Protein AF-A0A090TBB3-F1 (afdb_monomer_lite)

Organism: NCBI:txid990268

InterPro domains:
  IPR015422 Pyridoxal phosphate-dependent transferase, small domain [G3DSA:3.90.1150.10] (1-128)
  IPR015424 Pyridoxal phosphate-dependent transferase [SSF53383] (7-109)

Structure (mmCIF, N/CA/C/O backbone):
data_AF-A0A090TBB3-F1
#
_entry.id   AF-A0A090TBB3-F1
#
loop_
_atom_site.group_PDB
_atom_site.id
_atom_site.type_symbol
_atom_site.label_atom_id
_atom_site.label_alt_id
_atom_site.label_comp_id
_atom_site.label_asym_id
_atom_site.label_entity_id
_atom_site.label_seq_id
_atom_site.pdbx_PDB_ins_code
_atom_site.Cartn_x
_atom_site.Cartn_y
_atom_site.Cartn_z
_atom_site.occupancy
_atom_site.B_iso_or_equiv
_atom_site.auth_seq_id
_atom_site.auth_comp_id
_atom_site.auth_asym_id
_atom_site.auth_atom_id
_atom_site.pdbx_PDB_model_num
ATOM 1 N N . MET A 1 1 ? 25.528 -2.127 -27.643 1.00 69.50 1 MET A N 1
ATOM 2 C CA . MET A 1 1 ? 25.490 -1.617 -26.257 1.00 69.50 1 MET A CA 1
ATOM 3 C C . MET A 1 1 ? 24.509 -0.457 -26.257 1.00 69.50 1 MET A C 1
ATOM 5 O O . MET A 1 1 ? 24.565 0.316 -27.205 1.00 69.50 1 MET A O 1
ATOM 9 N N . ASP A 1 2 ? 23.581 -0.388 -25.305 1.00 80.19 2 ASP A N 1
ATOM 10 C CA . ASP A 1 2 ? 22.567 0.677 -25.253 1.00 80.19 2 ASP A CA 1
ATOM 11 C C . ASP A 1 2 ? 23.194 1.963 -24.695 1.00 80.19 2 ASP A C 1
ATOM 13 O O . ASP A 1 2 ? 23.273 2.151 -23.487 1.00 80.19 2 ASP A O 1
ATOM 17 N N . LEU A 1 3 ? 23.754 2.785 -25.585 1.00 84.75 3 LEU A N 1
ATOM 18 C CA . LEU A 1 3 ? 24.483 4.011 -25.230 1.00 84.75 3 LEU A CA 1
ATOM 19 C C . LEU A 1 3 ? 23.552 5.168 -24.839 1.00 84.75 3 LEU A C 1
ATOM 21 O O . LEU A 1 3 ? 24.010 6.140 -24.247 1.00 84.75 3 LEU A O 1
ATOM 25 N N . GLU A 1 4 ? 22.269 5.059 -25.177 1.00 89.06 4 GLU A N 1
ATOM 26 C CA . GLU A 1 4 ? 21.249 6.088 -24.955 1.00 89.06 4 GLU A CA 1
ATOM 27 C C . GLU A 1 4 ? 20.355 5.776 -23.744 1.00 89.06 4 GLU A C 1
ATOM 29 O O . GLU A 1 4 ? 19.400 6.501 -23.486 1.00 89.06 4 GLU A O 1
ATOM 34 N N . ASP A 1 5 ? 20.652 4.708 -22.989 1.00 90.00 5 ASP A N 1
ATOM 35 C CA . ASP A 1 5 ? 19.885 4.274 -21.813 1.00 90.00 5 ASP A CA 1
ATOM 36 C C . ASP A 1 5 ? 18.387 3.982 -22.091 1.00 90.00 5 ASP A C 1
ATOM 38 O O . ASP A 1 5 ? 17.572 3.919 -21.165 1.00 90.00 5 ASP A O 1
ATOM 42 N N . ASN A 1 6 ? 18.009 3.723 -23.348 1.00 91.44 6 ASN A N 1
ATOM 43 C CA . ASN A 1 6 ? 16.620 3.508 -23.773 1.00 91.44 6 ASN A CA 1
ATOM 44 C C . ASN A 1 6 ? 15.929 2.370 -23.000 1.00 91.44 6 ASN A C 1
ATOM 46 O O . ASN A 1 6 ? 14.766 2.485 -22.603 1.00 91.44 6 ASN A O 1
ATOM 50 N N . TYR A 1 7 ? 16.644 1.274 -22.741 1.00 90.25 7 TYR A N 1
ATOM 51 C CA . TYR A 1 7 ? 16.140 0.151 -21.954 1.00 90.25 7 TYR A CA 1
ATOM 52 C C . TYR A 1 7 ? 15.922 0.535 -20.486 1.00 90.25 7 TYR A C 1
ATOM 54 O O . TYR A 1 7 ? 14.893 0.203 -19.896 1.00 90.25 7 TYR A O 1
ATOM 62 N N . LYS A 1 8 ? 16.867 1.278 -19.899 1.00 88.81 8 LYS A N 1
ATOM 63 C CA . LYS A 1 8 ? 16.793 1.735 -18.506 1.00 88.81 8 LYS A CA 1
ATOM 64 C C . LYS A 1 8 ? 15.588 2.649 -18.302 1.00 88.81 8 LYS A C 1
ATOM 66 O O . LYS A 1 8 ? 14.842 2.464 -17.341 1.00 88.81 8 LYS A O 1
ATOM 71 N N . GLU A 1 9 ? 15.367 3.582 -19.222 1.00 91.38 9 GLU A N 1
ATOM 72 C CA . GLU A 1 9 ? 14.224 4.494 -19.173 1.00 91.38 9 GLU A CA 1
ATOM 73 C C . GLU A 1 9 ? 12.894 3.768 -19.410 1.00 91.38 9 GLU A C 1
ATOM 75 O O . GLU A 1 9 ? 11.911 4.045 -18.720 1.00 91.38 9 GLU A O 1
ATOM 80 N N . ALA A 1 10 ? 12.857 2.762 -20.291 1.00 91.44 10 ALA A N 1
ATOM 81 C CA . ALA A 1 10 ? 11.678 1.913 -20.453 1.00 91.44 10 ALA A CA 1
ATOM 82 C C . ALA A 1 10 ? 11.342 1.126 -19.172 1.00 91.44 10 ALA A C 1
ATOM 84 O O . ALA A 1 10 ? 10.183 1.106 -18.756 1.00 91.44 10 ALA A O 1
ATOM 85 N N . CYS A 1 11 ? 12.337 0.526 -18.508 1.00 91.69 11 CYS A N 1
ATOM 86 C CA . CYS A 1 11 ? 12.133 -0.169 -17.235 1.00 91.69 11 CYS A CA 1
ATOM 87 C C . CYS A 1 11 ? 11.634 0.778 -16.139 1.00 91.69 11 CYS A C 1
ATOM 89 O O . CYS A 1 11 ? 10.664 0.454 -15.456 1.00 91.69 11 CYS A O 1
ATOM 91 N N . LYS A 1 12 ? 12.253 1.958 -15.987 1.00 90.88 12 LYS A N 1
ATOM 92 C CA . LYS A 1 12 ? 11.801 2.967 -15.017 1.00 90.88 12 LYS A CA 1
ATOM 93 C C . LYS A 1 12 ? 10.355 3.374 -15.276 1.00 90.88 12 LYS A C 1
ATOM 95 O O . LYS A 1 12 ? 9.575 3.414 -14.331 1.00 90.88 12 LYS A O 1
ATOM 100 N N . ARG A 1 13 ? 9.985 3.624 -16.537 1.00 91.94 13 ARG A N 1
ATOM 101 C CA . ARG A 1 13 ? 8.613 3.988 -16.910 1.00 91.94 13 ARG A CA 1
ATOM 102 C C . ARG A 1 13 ? 7.606 2.925 -16.470 1.00 91.94 13 ARG A C 1
ATOM 104 O O . ARG A 1 13 ? 6.653 3.273 -15.787 1.00 91.94 13 ARG A O 1
ATOM 111 N N . ILE A 1 14 ? 7.864 1.646 -16.755 1.00 92.75 14 ILE A N 1
ATOM 112 C CA . ILE A 1 14 ? 6.977 0.542 -16.342 1.00 92.75 14 ILE A CA 1
ATOM 113 C C . ILE A 1 14 ? 6.813 0.499 -14.817 1.00 92.75 14 ILE A C 1
ATOM 115 O O . ILE A 1 14 ? 5.704 0.331 -14.317 1.00 92.75 14 ILE A O 1
ATOM 119 N N . ILE A 1 15 ? 7.905 0.658 -14.062 1.00 93.25 15 ILE A N 1
ATOM 120 C CA . ILE A 1 15 ? 7.846 0.674 -12.594 1.00 93.25 15 ILE A CA 1
ATOM 121 C C . ILE A 1 15 ? 7.006 1.855 -12.088 1.00 93.25 15 ILE A C 1
ATOM 123 O O . ILE A 1 15 ? 6.183 1.665 -11.196 1.00 93.25 15 ILE A O 1
ATOM 127 N N . ARG A 1 16 ? 7.161 3.052 -12.670 1.00 91.69 16 ARG A N 1
ATOM 128 C CA . ARG A 1 16 ? 6.370 4.234 -12.284 1.00 91.69 16 ARG A CA 1
ATOM 129 C C . ARG A 1 16 ? 4.896 4.101 -12.645 1.00 91.69 16 ARG A C 1
ATOM 131 O O . ARG A 1 16 ? 4.056 4.465 -11.835 1.00 91.69 16 ARG A O 1
ATOM 138 N N . GLU A 1 17 ? 4.574 3.548 -13.811 1.00 93.06 17 GLU A N 1
ATOM 139 C CA . GLU A 1 17 ? 3.184 3.289 -14.210 1.00 93.06 17 GLU A CA 1
ATOM 140 C C . GLU A 1 17 ? 2.502 2.319 -13.233 1.00 93.06 17 GLU A C 1
ATOM 142 O O . GLU A 1 17 ? 1.400 2.592 -12.756 1.00 93.06 17 GLU A O 1
ATOM 147 N N . ARG A 1 18 ? 3.189 1.237 -12.844 1.00 95.25 18 ARG A N 1
ATOM 148 C CA . ARG A 1 18 ? 2.697 0.278 -11.838 1.00 95.25 18 ARG A CA 1
ATOM 149 C C . ARG A 1 18 ? 2.557 0.903 -10.453 1.00 95.25 18 ARG A C 1
ATOM 151 O O . ARG A 1 18 ? 1.559 0.660 -9.779 1.00 95.25 18 ARG A O 1
ATOM 158 N N . PHE A 1 19 ? 3.532 1.718 -10.046 1.00 93.88 19 PHE A N 1
ATOM 159 C CA . PHE A 1 19 ? 3.479 2.483 -8.802 1.00 93.88 19 PHE A CA 1
ATOM 160 C C . PHE A 1 19 ? 2.237 3.383 -8.777 1.00 93.88 19 PHE A C 1
ATOM 162 O O . PHE A 1 19 ? 1.429 3.292 -7.857 1.00 93.88 19 PHE A O 1
ATOM 169 N N . ASN A 1 20 ? 2.043 4.201 -9.812 1.00 92.94 20 ASN A N 1
ATOM 170 C CA . ASN A 1 20 ? 0.907 5.116 -9.896 1.00 92.94 20 ASN A CA 1
ATOM 171 C C . ASN A 1 20 ? -0.417 4.350 -9.916 1.00 92.94 20 ASN A C 1
ATOM 173 O O . ASN A 1 20 ? -1.299 4.657 -9.124 1.00 92.94 20 ASN A O 1
ATOM 177 N N . THR A 1 21 ? -0.512 3.282 -10.716 1.00 95.06 21 THR A N 1
ATOM 178 C CA . THR A 1 21 ? -1.704 2.420 -10.780 1.00 95.06 21 THR A CA 1
ATOM 179 C C . THR A 1 21 ? -2.099 1.904 -9.396 1.00 95.06 21 THR A C 1
ATOM 181 O O . THR A 1 21 ? -3.270 1.968 -9.027 1.00 95.06 21 THR A O 1
ATOM 184 N N . LEU A 1 22 ? -1.133 1.427 -8.607 1.00 95.12 22 LEU A N 1
ATOM 185 C CA . LEU A 1 22 ? -1.381 0.938 -7.252 1.00 95.12 22 LEU A CA 1
ATOM 186 C C . LEU A 1 22 ? -1.956 2.037 -6.342 1.00 95.12 22 LEU A C 1
ATOM 188 O O . LEU A 1 22 ? -2.979 1.825 -5.692 1.00 95.12 22 LEU A O 1
ATOM 192 N N . TYR A 1 23 ? -1.310 3.205 -6.281 1.00 94.25 23 TYR A N 1
ATOM 193 C CA . TYR A 1 23 ? -1.699 4.275 -5.353 1.00 94.25 23 TYR A CA 1
ATOM 194 C C . TYR A 1 23 ? -2.948 5.049 -5.781 1.00 94.25 23 TYR A C 1
ATOM 196 O O . TYR A 1 23 ? -3.769 5.389 -4.926 1.00 94.25 23 TYR A O 1
ATOM 204 N N . GLU A 1 24 ? -3.152 5.257 -7.080 1.00 94.69 24 GLU A N 1
ATOM 205 C CA . GLU A 1 24 ? -4.372 5.864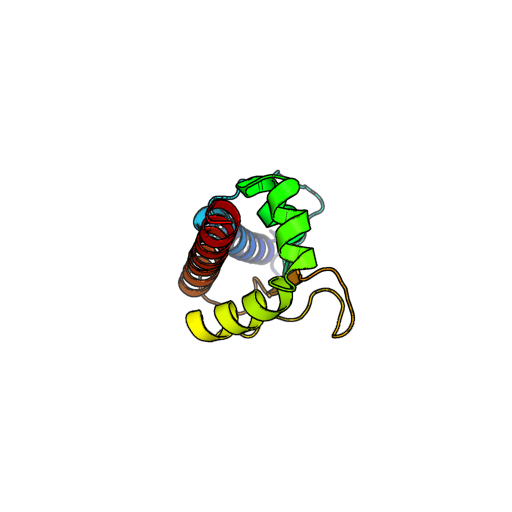 -7.620 1.00 94.69 24 GLU A CA 1
ATOM 206 C C . GLU A 1 24 ? -5.600 5.015 -7.282 1.00 94.69 24 GLU A C 1
ATOM 208 O O . GLU A 1 24 ? -6.606 5.550 -6.818 1.00 94.69 24 GLU A O 1
ATOM 213 N N . ASN A 1 25 ? -5.496 3.686 -7.400 1.00 95.50 25 ASN A N 1
ATOM 214 C CA . ASN A 1 25 ? -6.586 2.777 -7.034 1.00 95.50 25 ASN A CA 1
ATOM 215 C C . ASN A 1 25 ? -6.793 2.645 -5.515 1.00 95.50 25 ASN A C 1
ATOM 217 O O . ASN A 1 25 ? -7.862 2.213 -5.091 1.00 95.50 25 ASN A O 1
ATOM 221 N N . MET A 1 26 ? -5.828 3.067 -4.687 1.00 94.94 26 MET A N 1
ATOM 222 C CA . MET A 1 26 ? -6.051 3.269 -3.247 1.00 94.94 26 MET A CA 1
ATOM 223 C C . MET A 1 26 ? -6.741 4.611 -2.929 1.00 94.94 26 MET A C 1
ATOM 225 O O . MET A 1 26 ? -7.208 4.830 -1.807 1.00 94.94 26 MET A O 1
ATOM 229 N N . GLY A 1 27 ? -6.798 5.530 -3.897 1.00 93.81 27 GLY A N 1
ATOM 230 C CA . GLY A 1 27 ? -7.237 6.909 -3.690 1.00 93.81 27 GLY A CA 1
ATOM 231 C C . GLY A 1 27 ? -6.224 7.740 -2.899 1.00 93.81 27 GLY A C 1
ATOM 232 O O . GLY A 1 27 ? -6.624 8.599 -2.116 1.00 93.81 27 GLY A O 1
ATOM 233 N N . ILE A 1 28 ? -4.925 7.458 -3.055 1.00 90.94 28 ILE A N 1
ATOM 234 C CA . ILE A 1 28 ? -3.846 8.133 -2.330 1.00 90.94 28 ILE A CA 1
ATOM 235 C C . ILE A 1 28 ? -2.940 8.856 -3.315 1.00 90.94 28 ILE A C 1
ATOM 237 O O . ILE A 1 28 ? -2.291 8.242 -4.158 1.00 90.94 28 ILE A O 1
ATOM 241 N N . THR A 1 29 ? -2.828 10.170 -3.145 1.00 86.06 29 THR A N 1
ATOM 242 C CA . THR A 1 29 ? -1.839 10.965 -3.869 1.00 86.06 29 THR A CA 1
ATOM 243 C C . THR A 1 29 ? -0.455 10.715 -3.283 1.00 86.06 29 THR A C 1
ATOM 245 O O . THR A 1 29 ? -0.237 10.849 -2.072 1.00 86.06 29 THR A O 1
ATOM 248 N N . VAL A 1 30 ? 0.496 10.364 -4.146 1.00 82.44 30 VAL A N 1
ATOM 249 C CA . VAL A 1 30 ? 1.896 10.214 -3.758 1.00 82.44 30 VAL A CA 1
ATOM 250 C C . VAL A 1 30 ? 2.676 11.448 -4.176 1.00 82.44 30 VAL A C 1
ATOM 252 O O . VAL A 1 30 ? 2.612 11.875 -5.324 1.00 82.44 30 VAL A O 1
ATOM 255 N N . GLU A 1 31 ? 3.425 12.010 -3.235 1.00 82.44 31 GLU A N 1
ATOM 256 C CA . GLU A 1 31 ? 4.327 13.133 -3.487 1.00 82.44 31 GLU A CA 1
ATOM 257 C C . GLU A 1 31 ? 5.488 12.694 -4.375 1.00 82.44 31 GLU A C 1
ATOM 259 O O . GLU A 1 31 ? 5.934 11.554 -4.275 1.00 82.44 31 GLU A O 1
ATOM 264 N N . GLU A 1 32 ? 5.994 13.569 -5.242 1.00 78.81 32 GLU A N 1
ATOM 265 C CA . GLU A 1 32 ? 7.194 13.275 -6.027 1.00 78.81 32 GLU A CA 1
ATOM 266 C C . GLU A 1 32 ? 8.439 13.202 -5.134 1.00 78.81 32 GLU A C 1
ATOM 268 O O . GLU A 1 32 ? 8.640 14.021 -4.244 1.00 78.81 32 GLU A O 1
ATOM 273 N N . ASP A 1 33 ? 9.304 12.226 -5.408 1.00 81.25 33 ASP A N 1
ATOM 274 C CA . ASP A 1 33 ? 10.575 12.044 -4.707 1.00 81.25 33 ASP A CA 1
ATOM 275 C C . ASP A 1 33 ? 11.626 11.611 -5.730 1.00 81.25 33 ASP A C 1
ATOM 277 O O . ASP A 1 33 ? 11.458 10.599 -6.421 1.00 81.25 33 ASP A O 1
ATOM 281 N N . LYS A 1 34 ? 12.687 12.414 -5.836 1.00 80.94 34 LYS A N 1
ATOM 282 C CA . LYS A 1 34 ? 13.765 12.262 -6.817 1.00 80.94 34 LYS A CA 1
ATOM 283 C C . LYS A 1 34 ? 14.700 11.101 -6.483 1.00 80.94 34 LYS A C 1
ATOM 285 O O . LYS A 1 34 ? 15.314 10.561 -7.400 1.00 80.94 34 LYS A O 1
ATOM 290 N N . ASP A 1 35 ? 14.768 10.695 -5.216 1.00 82.75 35 ASP A N 1
ATOM 291 C CA . ASP A 1 35 ? 15.662 9.635 -4.736 1.00 82.75 35 ASP A CA 1
ATOM 292 C C . ASP A 1 35 ? 14.986 8.254 -4.732 1.00 82.75 35 ASP A C 1
ATOM 294 O O . ASP A 1 35 ? 15.607 7.221 -4.463 1.00 82.75 35 ASP A O 1
ATOM 298 N N . ARG A 1 36 ? 13.697 8.205 -5.072 1.00 80.75 36 ARG A N 1
ATOM 299 C CA . ARG A 1 36 ? 12.901 6.983 -5.038 1.00 80.75 36 ARG A CA 1
ATOM 300 C C . ARG A 1 36 ? 13.245 6.038 -6.186 1.00 80.75 36 ARG A C 1
ATOM 302 O O . ARG A 1 36 ? 13.205 6.421 -7.353 1.00 80.75 36 ARG A O 1
ATOM 309 N N . VAL A 1 37 ? 13.508 4.774 -5.851 1.00 79.12 37 VAL A N 1
ATOM 310 C CA . VAL A 1 37 ? 13.888 3.714 -6.807 1.00 79.12 37 VAL A CA 1
ATOM 311 C C . VAL A 1 37 ? 12.710 2.803 -7.189 1.00 79.12 37 VAL A C 1
ATOM 313 O O . VAL A 1 37 ? 12.693 2.278 -8.298 1.00 79.12 37 VAL A O 1
ATOM 316 N N . ASP A 1 38 ? 11.724 2.622 -6.301 1.00 83.19 38 ASP A N 1
ATOM 317 C CA . ASP A 1 38 ? 10.458 1.894 -6.532 1.00 83.19 38 ASP A CA 1
ATOM 318 C C . ASP A 1 38 ? 10.546 0.445 -7.019 1.00 83.19 38 ASP A C 1
ATOM 320 O O . ASP A 1 38 ? 9.554 -0.129 -7.451 1.00 83.19 38 ASP A O 1
ATOM 324 N N . TYR A 1 39 ? 11.687 -0.231 -6.897 1.00 84.19 39 TYR A N 1
ATOM 325 C CA . TYR A 1 39 ? 11.704 -1.673 -7.177 1.00 84.19 39 TYR A CA 1
ATOM 326 C C . TYR A 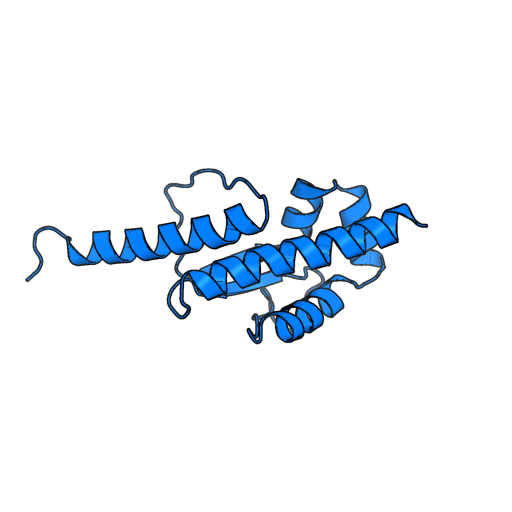1 39 ? 10.763 -2.447 -6.224 1.00 84.19 39 TYR A C 1
ATOM 328 O O . TYR A 1 39 ? 10.101 -3.417 -6.606 1.00 84.19 39 TYR A O 1
ATOM 336 N N . TYR A 1 40 ? 10.669 -1.962 -4.986 1.00 86.44 40 TYR A N 1
ATOM 337 C CA . TYR A 1 40 ? 9.627 -2.303 -4.028 1.00 86.44 40 TYR A CA 1
ATOM 338 C C . TYR A 1 40 ? 8.997 -1.017 -3.510 1.00 86.44 40 TYR A C 1
ATOM 340 O O . TYR A 1 40 ? 9.708 -0.036 -3.295 1.00 86.44 40 TYR A O 1
ATOM 348 N N . THR A 1 41 ? 7.700 -1.066 -3.228 1.00 88.12 41 THR A N 1
ATOM 349 C CA . THR A 1 41 ? 7.021 -0.054 -2.421 1.00 88.12 41 THR A CA 1
ATOM 350 C C . THR A 1 41 ? 6.518 -0.657 -1.113 1.00 88.12 41 THR A C 1
ATOM 352 O O . THR A 1 41 ? 6.308 -1.872 -1.010 1.00 88.12 41 THR A O 1
ATOM 355 N N . LEU A 1 42 ? 6.369 0.192 -0.100 1.00 86.62 42 LEU A N 1
ATOM 356 C CA . LEU A 1 42 ? 5.932 -0.181 1.235 1.00 86.62 42 LEU A CA 1
ATOM 357 C C . LEU A 1 42 ? 4.582 0.477 1.525 1.00 86.62 42 LEU A C 1
ATOM 359 O O . LEU A 1 42 ? 4.455 1.700 1.544 1.00 86.62 42 LEU A O 1
ATOM 363 N N . LEU A 1 43 ? 3.568 -0.352 1.741 1.00 87.19 43 LEU A N 1
ATOM 364 C CA . LEU A 1 43 ? 2.255 0.069 2.203 1.00 87.19 43 LEU A CA 1
ATOM 365 C C . LEU A 1 43 ? 2.286 0.081 3.733 1.00 87.19 43 LEU A C 1
ATOM 367 O O . LEU A 1 43 ? 2.073 -0.943 4.377 1.00 87.19 43 LEU A O 1
ATOM 371 N N . GLU A 1 44 ? 2.632 1.230 4.305 1.00 87.44 44 GLU A N 1
ATOM 372 C CA . GLU A 1 44 ? 2.604 1.474 5.751 1.00 87.44 44 GLU A CA 1
ATOM 373 C C . GLU A 1 44 ? 1.167 1.792 6.182 1.00 87.44 44 GLU A C 1
ATOM 375 O O . GLU A 1 44 ? 0.692 2.903 5.945 1.00 87.44 44 GLU A O 1
ATOM 380 N N . LEU A 1 45 ? 0.457 0.833 6.792 1.00 87.38 45 LEU A N 1
ATOM 381 C CA . LEU A 1 45 ? -0.978 0.981 7.081 1.00 87.38 45 LEU A CA 1
ATOM 382 C C . LEU A 1 45 ? -1.278 2.160 8.010 1.00 87.38 45 LEU A C 1
ATOM 384 O O . LEU A 1 45 ? -2.299 2.813 7.828 1.00 87.38 45 LEU A O 1
ATOM 388 N N . ASP A 1 46 ? -0.368 2.487 8.928 1.00 88.69 46 ASP A N 1
ATOM 389 C CA . ASP A 1 46 ? -0.470 3.672 9.786 1.00 88.69 46 ASP A CA 1
ATOM 390 C C . ASP A 1 46 ? -0.504 4.958 8.945 1.00 88.69 46 ASP A C 1
ATOM 392 O O . ASP A 1 46 ? -1.345 5.832 9.141 1.00 88.69 46 ASP A O 1
ATOM 396 N N . THR A 1 47 ? 0.394 5.065 7.961 1.00 89.12 47 THR A N 1
ATOM 397 C CA . THR A 1 47 ? 0.469 6.224 7.064 1.00 89.12 47 THR A CA 1
ATOM 398 C C . THR A 1 47 ? -0.723 6.278 6.116 1.00 89.12 47 THR A C 1
ATOM 400 O O . THR A 1 47 ? -1.267 7.357 5.887 1.00 89.12 47 THR A O 1
ATOM 403 N N . LEU A 1 48 ? -1.140 5.138 5.556 1.00 90.94 48 LEU A N 1
ATOM 404 C CA . LEU A 1 48 ? -2.301 5.0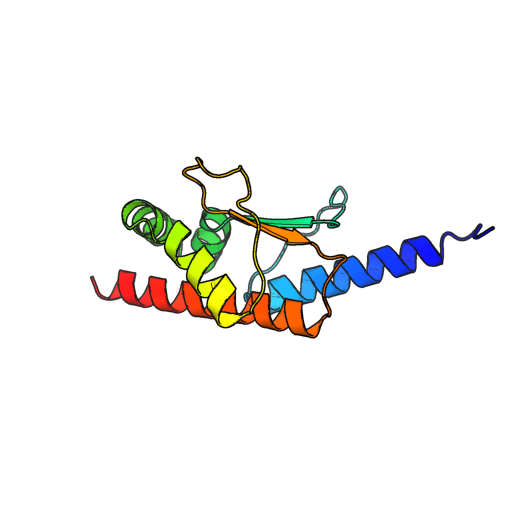80 4.663 1.00 90.94 48 LEU A CA 1
ATOM 405 C C . LEU A 1 48 ? -3.585 5.423 5.428 1.00 90.94 48 LEU A C 1
ATOM 407 O O . LEU A 1 48 ? -4.347 6.274 4.982 1.00 90.94 48 LEU A O 1
ATOM 411 N N . GLY A 1 49 ? -3.788 4.821 6.601 1.00 91.88 49 GLY A N 1
ATOM 412 C CA . GLY A 1 49 ? -4.919 5.091 7.483 1.00 91.88 49 GLY A CA 1
ATOM 413 C C . GLY A 1 49 ? -4.967 6.551 7.925 1.00 91.88 49 GLY A C 1
ATOM 414 O O . GLY A 1 49 ? -6.016 7.173 7.812 1.00 91.88 49 GLY A O 1
ATOM 415 N N . GLY A 1 50 ? -3.830 7.132 8.319 1.00 93.06 50 GLY A N 1
ATOM 416 C CA . GLY A 1 50 ? -3.750 8.544 8.700 1.00 93.06 50 GLY A CA 1
ATOM 417 C C . GLY A 1 50 ? -4.088 9.486 7.541 1.00 93.06 50 GLY A C 1
ATOM 418 O O . GLY A 1 50 ? -4.868 10.419 7.714 1.00 93.06 50 GLY A O 1
ATOM 419 N N . LYS A 1 51 ? -3.581 9.204 6.331 1.00 92.12 51 LYS A N 1
ATOM 420 C CA . LYS A 1 51 ? -3.910 9.982 5.121 1.00 92.12 51 LYS A CA 1
ATOM 421 C C . LYS A 1 51 ? -5.386 9.892 4.728 1.00 92.12 51 LYS A C 1
ATOM 423 O O . LYS A 1 51 ? -5.909 10.849 4.165 1.00 92.12 51 LYS A O 1
ATOM 428 N N . LEU A 1 52 ? -6.029 8.750 4.966 1.00 93.81 52 LEU A N 1
ATOM 429 C CA . LEU A 1 52 ? -7.404 8.495 4.536 1.00 93.81 52 LEU A CA 1
ATOM 430 C C . LEU A 1 52 ? -8.455 8.899 5.580 1.00 93.81 52 LEU A C 1
ATOM 432 O O . LEU A 1 52 ? -9.504 9.416 5.203 1.00 93.81 52 LEU A O 1
ATOM 436 N N . TYR A 1 53 ? -8.182 8.670 6.866 1.00 95.88 53 TYR A N 1
ATOM 437 C CA . TYR A 1 53 ? -9.186 8.726 7.937 1.00 95.88 53 TYR A CA 1
ATOM 438 C C . TYR A 1 53 ? -8.722 9.458 9.207 1.00 95.88 53 TYR A C 1
ATOM 440 O O . TYR A 1 53 ? -9.531 9.675 10.107 1.00 95.88 53 TYR A O 1
ATOM 448 N N . GLY A 1 54 ? -7.451 9.864 9.289 1.00 95.44 54 GLY A N 1
ATOM 449 C CA . GLY A 1 54 ? -6.892 10.593 10.431 1.00 95.44 54 GLY A CA 1
ATOM 450 C C . GLY A 1 54 ? -6.360 9.713 11.569 1.00 95.44 54 GLY A C 1
ATOM 451 O O . GLY A 1 54 ? -6.476 8.486 11.560 1.00 95.44 54 GLY A O 1
ATOM 452 N N . ASP A 1 55 ? -5.740 10.364 12.556 1.00 95.19 55 ASP A N 1
ATOM 453 C CA . ASP A 1 55 ? -4.949 9.697 13.601 1.00 95.19 55 ASP A CA 1
ATOM 454 C C . ASP A 1 55 ? -5.798 8.871 14.581 1.00 95.19 55 ASP A C 1
ATOM 456 O O . ASP A 1 55 ? -5.357 7.817 15.037 1.00 95.19 55 ASP A O 1
ATOM 460 N N . GLU A 1 56 ? -7.035 9.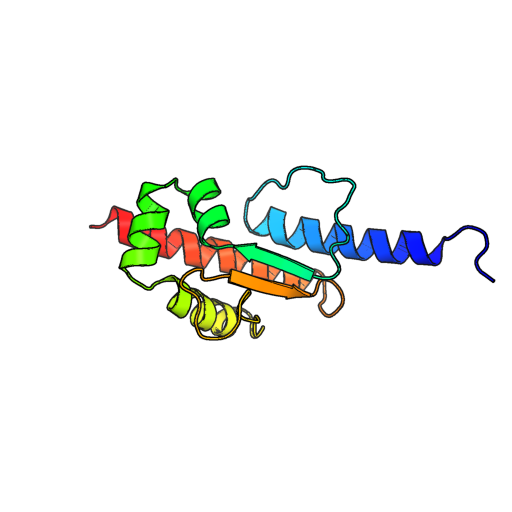290 14.873 1.00 96.00 56 GLU A N 1
ATOM 461 C CA . GLU A 1 56 ? -7.934 8.551 15.776 1.00 96.00 56 GLU A CA 1
ATOM 462 C C . GLU A 1 56 ? -8.253 7.149 15.242 1.00 96.00 56 GLU A C 1
ATOM 464 O O . GLU A 1 56 ? -8.198 6.166 15.986 1.00 96.00 56 GLU A O 1
ATOM 469 N N . PHE A 1 57 ? -8.500 7.040 13.931 1.00 95.81 57 PHE A N 1
ATOM 470 C CA . PHE A 1 57 ? -8.690 5.751 13.274 1.00 95.81 57 PHE A CA 1
ATOM 471 C C . PHE A 1 57 ? -7.429 4.887 13.362 1.00 95.81 57 PHE A C 1
ATOM 473 O O . PHE A 1 57 ? -7.526 3.691 13.628 1.00 95.81 57 PHE A O 1
ATOM 480 N N . VAL A 1 58 ? -6.243 5.471 13.166 1.00 93.31 58 VAL A N 1
ATOM 481 C CA . VAL A 1 58 ? -4.970 4.734 13.224 1.00 93.31 58 VAL A CA 1
ATOM 482 C C . VAL A 1 58 ? -4.740 4.137 14.611 1.00 93.31 58 VAL A C 1
ATOM 484 O O . VAL A 1 58 ? -4.378 2.964 14.725 1.00 93.31 58 VAL A O 1
ATOM 487 N N . GLU A 1 59 ? -4.981 4.909 15.668 1.00 93.50 59 GLU A N 1
ATOM 488 C CA . GLU A 1 59 ? -4.818 4.425 17.040 1.00 93.50 59 GLU A CA 1
ATOM 489 C C . GLU A 1 59 ? -5.821 3.317 17.373 1.00 93.50 59 GLU A C 1
ATOM 491 O O . GLU A 1 59 ? -5.443 2.277 17.924 1.00 93.50 59 GLU A O 1
ATOM 496 N N . TRP A 1 60 ? -7.077 3.466 16.946 1.00 94.62 60 TRP A N 1
ATOM 497 C CA . TRP A 1 60 ? -8.076 2.406 17.060 1.00 94.62 60 TRP A CA 1
ATOM 498 C C . TRP A 1 60 ? -7.685 1.136 16.288 1.00 94.62 60 TRP A C 1
ATOM 500 O O . TRP A 1 60 ? -7.792 0.021 16.809 1.00 94.62 60 TRP A O 1
ATOM 510 N N . PHE A 1 61 ? -7.202 1.295 15.055 1.00 92.38 61 PHE A N 1
ATOM 511 C CA . PHE A 1 61 ? -6.827 0.205 14.155 1.00 92.38 61 PHE A CA 1
ATOM 512 C C . PHE A 1 61 ? -5.693 -0.642 14.745 1.00 92.38 61 PHE A C 1
ATOM 514 O O . PHE A 1 61 ? -5.729 -1.879 14.695 1.00 92.38 61 PHE A O 1
ATOM 521 N N . LYS A 1 62 ? -4.714 0.024 15.371 1.00 88.88 62 LYS A N 1
ATOM 522 C CA . LYS A 1 62 ? -3.621 -0.608 16.120 1.00 88.88 62 LYS A CA 1
ATOM 523 C C . LYS A 1 62 ? -4.121 -1.316 17.371 1.00 88.88 62 LYS A C 1
ATOM 525 O O . LYS A 1 62 ? -3.819 -2.495 17.555 1.00 88.88 62 LYS A O 1
ATOM 530 N N . ALA A 1 63 ? -4.899 -0.625 18.206 1.00 90.56 63 ALA A N 1
ATOM 531 C CA . ALA A 1 63 ? -5.425 -1.177 19.455 1.00 90.56 63 ALA A CA 1
ATOM 532 C C . ALA A 1 63 ? -6.303 -2.418 19.215 1.00 90.56 63 ALA A C 1
ATOM 534 O O . ALA A 1 63 ? -6.276 -3.367 19.998 1.00 90.56 63 ALA A O 1
ATOM 535 N N . SER A 1 64 ? -7.014 -2.442 18.088 1.00 89.19 64 SER A N 1
ATOM 536 C CA . SER A 1 64 ? -7.884 -3.542 17.662 1.00 89.19 64 SER A CA 1
ATOM 537 C C . SER A 1 64 ? -7.149 -4.661 16.905 1.00 89.19 64 SER A C 1
ATOM 539 O O . SER A 1 64 ? -7.788 -5.603 16.436 1.00 89.19 64 SER A O 1
ATOM 541 N N . ASN A 1 65 ? -5.816 -4.582 16.764 1.00 85.25 65 ASN A N 1
ATOM 542 C CA . ASN A 1 65 ? -4.967 -5.563 16.070 1.00 85.25 65 ASN A CA 1
ATOM 543 C C . ASN A 1 65 ? -5.417 -5.865 14.616 1.00 85.25 65 ASN A C 1
ATOM 545 O O . ASN A 1 65 ? -5.147 -6.943 14.075 1.00 85.25 65 ASN A O 1
ATOM 549 N N . LYS A 1 66 ? -6.076 -4.899 13.956 1.00 88.56 66 LYS A N 1
ATOM 550 C CA . LYS A 1 66 ? -6.625 -5.037 12.593 1.00 88.56 66 LYS A CA 1
ATOM 551 C C . LYS A 1 66 ? -5.543 -5.089 11.517 1.00 88.56 66 LYS A C 1
ATOM 553 O O . LYS A 1 66 ? -5.778 -5.612 10.434 1.00 88.56 66 LYS A O 1
ATOM 558 N N . GLY A 1 67 ? -4.330 -4.628 11.824 1.00 85.44 67 GLY A N 1
ATOM 559 C CA . GLY A 1 67 ? -3.195 -4.690 10.904 1.00 85.44 67 GLY A CA 1
ATOM 560 C C . GLY A 1 67 ? -2.827 -6.113 10.475 1.00 85.44 67 GLY A C 1
ATOM 561 O O . GLY A 1 67 ? -2.518 -6.335 9.309 1.00 85.44 67 GLY A O 1
ATOM 562 N N . LYS A 1 68 ? -2.907 -7.101 11.377 1.00 82.19 68 LYS A N 1
ATOM 563 C CA . LYS A 1 68 ? -2.671 -8.509 11.011 1.00 82.19 68 LYS A CA 1
ATOM 564 C C . LYS A 1 68 ? -3.813 -9.063 10.168 1.00 82.19 68 LYS A C 1
ATOM 566 O O . LYS A 1 68 ? -3.553 -9.718 9.165 1.00 82.19 68 LYS A O 1
ATOM 571 N N . ASP A 1 69 ? -5.053 -8.774 10.557 1.00 87.00 69 ASP A N 1
ATOM 572 C CA . ASP A 1 69 ? -6.253 -9.190 9.824 1.00 87.00 69 ASP A CA 1
ATOM 573 C C . ASP A 1 69 ? -6.238 -8.645 8.389 1.00 87.00 69 ASP A C 1
ATOM 575 O O . ASP A 1 69 ? -6.414 -9.392 7.431 1.00 87.00 69 ASP A O 1
ATOM 579 N N . PHE A 1 70 ? -5.867 -7.372 8.219 1.00 88.75 70 PHE A N 1
ATOM 580 C CA . PHE A 1 70 ? -5.665 -6.746 6.913 1.00 88.75 70 PHE A CA 1
ATOM 581 C C . PHE A 1 70 ? -4.760 -7.575 5.988 1.00 88.75 70 PHE A C 1
ATOM 583 O O . PHE A 1 70 ? -5.107 -7.768 4.827 1.00 88.75 70 PHE A O 1
ATOM 590 N N . LEU A 1 71 ? -3.631 -8.099 6.484 1.00 84.44 71 LEU A N 1
ATOM 591 C CA . LEU A 1 71 ? -2.713 -8.906 5.669 1.00 84.44 71 LEU A CA 1
ATOM 592 C C . LEU A 1 71 ? -3.382 -10.177 5.140 1.00 84.44 71 LEU A C 1
ATOM 594 O O . LEU A 1 71 ? -3.244 -10.505 3.962 1.00 84.44 71 LEU A O 1
ATOM 598 N N . PHE A 1 72 ? -4.109 -10.886 6.005 1.00 85.62 72 PHE A N 1
ATOM 599 C CA . PHE A 1 72 ? -4.810 -12.111 5.626 1.00 85.62 72 PHE A CA 1
ATOM 600 C C . PHE A 1 72 ? -5.962 -11.824 4.671 1.00 85.62 72 PHE A C 1
ATOM 602 O O . PHE A 1 72 ? -6.110 -12.525 3.671 1.00 85.62 72 PHE A O 1
ATOM 609 N N . ARG A 1 73 ? -6.738 -10.771 4.942 1.00 89.56 73 ARG A N 1
ATOM 610 C CA . ARG A 1 73 ? -7.824 -10.335 4.064 1.00 89.56 73 ARG A CA 1
ATOM 611 C C . ARG A 1 73 ? -7.298 -9.951 2.691 1.00 89.56 73 ARG A C 1
ATOM 613 O O . ARG A 1 73 ? -7.778 -10.475 1.697 1.00 89.56 73 ARG A O 1
ATOM 620 N N . LEU A 1 74 ? -6.267 -9.116 2.617 1.00 88.62 74 LEU A N 1
ATOM 621 C CA . LEU A 1 74 ? -5.718 -8.685 1.336 1.00 88.62 74 LEU A CA 1
ATOM 622 C C . LEU A 1 74 ? -5.154 -9.867 0.532 1.00 88.62 74 LEU A C 1
ATOM 624 O O . LEU A 1 74 ? -5.394 -9.952 -0.672 1.00 88.62 74 LEU A O 1
ATOM 628 N N . ALA A 1 75 ? -4.477 -10.816 1.185 1.00 87.06 75 ALA A N 1
ATOM 629 C CA . ALA A 1 75 ? -4.012 -12.037 0.531 1.00 87.06 75 ALA A CA 1
ATOM 630 C C . ALA A 1 75 ? -5.169 -12.916 0.028 1.00 87.06 75 ALA A C 1
ATOM 632 O O . ALA A 1 75 ? -5.079 -13.476 -1.062 1.00 87.06 75 ALA A O 1
ATOM 633 N N . HIS A 1 76 ? -6.260 -13.018 0.791 1.00 88.62 76 HIS A N 1
ATOM 634 C CA . HIS A 1 76 ? -7.453 -13.765 0.394 1.00 88.62 76 HIS A CA 1
ATOM 635 C C . HIS A 1 76 ? -8.158 -13.131 -0.815 1.00 88.62 76 HIS A C 1
ATOM 637 O O . HIS A 1 76 ? -8.539 -13.840 -1.740 1.00 88.62 76 HIS A O 1
ATOM 643 N N . GLU A 1 77 ? -8.305 -11.806 -0.824 1.00 88.50 77 GLU A N 1
ATOM 644 C CA . GLU A 1 77 ? -9.066 -11.080 -1.851 1.00 88.50 77 GLU A CA 1
ATOM 645 C C . GLU A 1 77 ? -8.287 -10.904 -3.162 1.00 88.50 77 GLU A C 1
ATOM 647 O O . GLU A 1 77 ? -8.874 -10.847 -4.239 1.00 88.50 77 GLU A O 1
ATOM 652 N N . THR A 1 78 ? -6.955 -10.832 -3.090 1.00 86.06 78 THR A N 1
ATOM 653 C CA . THR A 1 78 ? -6.106 -10.579 -4.268 1.00 86.06 78 THR A CA 1
ATOM 654 C C . THR A 1 78 ? -5.352 -11.814 -4.752 1.00 86.06 78 THR A C 1
ATOM 656 O O . THR A 1 78 ? -4.831 -11.816 -5.864 1.00 86.06 78 THR A O 1
ATOM 659 N N . GLY A 1 79 ? -5.235 -12.855 -3.921 1.00 78.19 79 GLY A N 1
ATOM 660 C CA . GLY A 1 79 ? -4.345 -13.993 -4.166 1.00 78.19 79 GLY A CA 1
ATOM 661 C C . GLY A 1 79 ? -2.852 -13.658 -4.044 1.00 78.19 79 GLY A C 1
ATOM 662 O O . GLY A 1 79 ? -2.011 -14.525 -4.285 1.00 78.19 79 GLY A O 1
ATOM 663 N N . VAL A 1 80 ? -2.497 -12.423 -3.666 1.00 71.62 80 VAL A N 1
ATOM 664 C CA . VAL A 1 80 ? -1.111 -11.952 -3.575 1.00 71.62 80 VAL A CA 1
ATOM 665 C C . VAL A 1 80 ? -0.639 -12.000 -2.126 1.00 71.62 80 VAL A C 1
ATOM 667 O O . VAL A 1 80 ? -1.184 -11.338 -1.246 1.00 71.62 80 VAL A O 1
ATOM 670 N N . ILE A 1 81 ? 0.426 -12.764 -1.873 1.00 68.31 81 ILE A N 1
ATOM 671 C CA . ILE A 1 81 ? 1.071 -12.792 -0.559 1.00 68.31 81 ILE A CA 1
ATOM 672 C C . ILE A 1 81 ? 2.015 -11.604 -0.451 1.00 68.31 81 ILE A C 1
ATOM 674 O O . ILE A 1 81 ? 2.966 -11.454 -1.220 1.00 68.31 81 ILE A O 1
ATOM 678 N N . LEU A 1 82 ? 1.758 -10.782 0.552 1.00 65.88 82 LEU A N 1
ATOM 679 C CA . LEU A 1 82 ? 2.504 -9.572 0.819 1.00 65.88 82 LEU A CA 1
ATOM 680 C C . LEU A 1 82 ? 3.428 -9.780 2.014 1.00 65.88 82 LEU A C 1
ATOM 682 O O . LEU A 1 82 ? 3.042 -10.360 3.029 1.00 65.88 82 LEU A O 1
ATOM 686 N N . LEU A 1 83 ? 4.681 -9.347 1.874 1.00 61.84 83 LEU A N 1
ATOM 687 C CA . LEU A 1 83 ? 5.692 -9.565 2.905 1.00 61.84 83 LEU A CA 1
ATOM 688 C C . LEU A 1 83 ? 5.504 -8.554 4.044 1.00 61.84 83 LEU A C 1
ATOM 690 O O . LEU A 1 83 ? 5.419 -7.356 3.753 1.00 61.84 83 LEU A O 1
ATOM 694 N N . PRO A 1 84 ? 5.525 -8.990 5.317 1.00 63.09 84 PRO A N 1
ATOM 695 C CA . PRO A 1 84 ? 5.584 -8.079 6.454 1.00 63.09 84 PRO A CA 1
ATOM 696 C C . PRO A 1 84 ? 6.786 -7.133 6.325 1.00 63.09 84 PRO A C 1
ATOM 698 O O . PRO A 1 84 ? 7.927 -7.580 6.164 1.00 63.09 84 PRO A O 1
ATOM 701 N N . GLY A 1 85 ? 6.550 -5.823 6.390 1.00 56.84 85 GLY A N 1
ATOM 702 C CA . GLY A 1 85 ? 7.553 -4.804 6.074 1.00 56.84 85 GLY A CA 1
ATOM 703 C C . GLY A 1 85 ? 8.772 -4.778 7.001 1.00 56.84 85 GLY A C 1
ATOM 704 O O . GLY A 1 85 ? 9.852 -4.372 6.562 1.00 56.84 85 GLY A O 1
ATOM 705 N N . LYS A 1 86 ? 8.642 -5.294 8.235 1.00 58.19 86 LYS A N 1
ATOM 706 C CA . LYS A 1 86 ? 9.742 -5.517 9.194 1.00 58.19 86 LYS A CA 1
ATOM 707 C C . LYS A 1 86 ? 9.660 -6.898 9.881 1.00 58.19 86 LYS A C 1
ATOM 709 O O . LYS A 1 86 ? 9.731 -7.004 11.097 1.00 58.19 86 LYS A O 1
ATOM 714 N N . GLY A 1 87 ? 9.551 -7.984 9.116 1.00 51.25 87 GLY A N 1
ATOM 715 C CA . GLY A 1 87 ? 9.552 -9.341 9.690 1.00 51.25 87 GLY A CA 1
ATOM 716 C C . GLY A 1 87 ? 8.314 -9.649 10.548 1.00 51.25 87 GLY A C 1
ATOM 717 O O . GLY A 1 87 ? 7.344 -8.899 10.545 1.00 51.25 87 GLY A O 1
ATOM 718 N N . PHE A 1 88 ? 8.315 -10.788 11.243 1.00 43.31 88 PHE A N 1
ATOM 719 C CA . PHE A 1 88 ? 7.113 -11.349 11.884 1.00 43.31 88 PHE A CA 1
ATOM 720 C C . PHE A 1 88 ? 6.715 -10.705 13.228 1.00 43.31 88 PHE A C 1
ATOM 722 O O . PHE A 1 88 ? 5.667 -11.062 13.762 1.00 43.31 88 PHE A O 1
ATOM 729 N N . ASP A 1 89 ? 7.511 -9.772 13.766 1.00 43.44 89 ASP A N 1
ATOM 730 C CA . ASP A 1 89 ? 7.419 -9.336 15.174 1.00 43.44 89 ASP A CA 1
ATOM 731 C C . ASP A 1 89 ? 7.287 -7.811 15.369 1.00 43.44 89 ASP A C 1
ATOM 733 O O . ASP A 1 89 ? 7.646 -7.263 16.408 1.00 43.44 89 ASP A O 1
ATOM 737 N N . VAL A 1 90 ? 6.795 -7.082 14.363 1.00 45.91 90 VAL A N 1
ATOM 738 C CA . VAL A 1 90 ? 6.621 -5.621 14.453 1.00 45.91 90 VAL A CA 1
ATOM 739 C C . VAL A 1 90 ? 5.176 -5.180 14.645 1.00 45.91 90 VAL A C 1
ATOM 741 O O . VAL A 1 90 ? 4.249 -5.661 14.001 1.00 45.91 90 VAL A O 1
ATOM 744 N N . VAL A 1 91 ? 5.046 -4.164 15.501 1.00 50.53 91 VAL A N 1
ATOM 745 C CA . VAL A 1 91 ? 3.832 -3.403 15.839 1.00 50.53 91 VAL A CA 1
ATOM 746 C C . VAL A 1 91 ? 3.315 -2.563 14.657 1.00 50.53 91 VAL A C 1
ATOM 748 O O . VAL A 1 91 ? 2.156 -2.163 14.647 1.00 50.53 91 VAL A O 1
ATOM 751 N N . HIS A 1 92 ? 4.147 -2.334 13.637 1.00 59.94 92 HIS A N 1
ATOM 752 C CA . HIS A 1 92 ? 3.771 -1.611 12.422 1.00 59.94 92 HIS A CA 1
ATOM 753 C C . HIS A 1 92 ? 3.394 -2.612 11.338 1.00 59.94 92 HIS A C 1
ATOM 755 O O . HIS A 1 92 ? 4.255 -3.278 10.756 1.00 59.94 92 HIS A O 1
ATOM 761 N N . ALA A 1 93 ? 2.093 -2.750 11.100 1.00 66.38 93 ALA A N 1
ATOM 762 C CA . ALA A 1 93 ? 1.597 -3.566 10.012 1.00 66.38 93 ALA A CA 1
ATOM 763 C C . ALA A 1 93 ? 1.909 -2.849 8.696 1.00 66.38 93 ALA A C 1
ATOM 765 O O . ALA A 1 93 ? 1.254 -1.876 8.327 1.00 66.38 93 ALA A O 1
ATOM 766 N N . SER A 1 94 ? 2.942 -3.316 8.005 1.00 74.31 94 SER A N 1
ATOM 767 C CA . SER A 1 94 ? 3.256 -2.845 6.667 1.00 74.31 94 SER A CA 1
ATOM 768 C C . SER A 1 94 ? 3.489 -3.983 5.698 1.00 74.31 94 SER A C 1
ATOM 770 O O . SER A 1 94 ? 3.844 -5.103 6.074 1.00 74.31 94 SER A O 1
ATOM 772 N N . VAL A 1 95 ? 3.234 -3.683 4.432 1.00 78.81 95 VAL A N 1
ATOM 773 C CA . VAL A 1 95 ? 3.241 -4.631 3.326 1.00 78.81 95 VAL A CA 1
ATOM 774 C C . VAL A 1 95 ? 4.267 -4.193 2.302 1.00 78.81 95 VAL A C 1
ATOM 776 O O . VAL A 1 95 ? 4.205 -3.073 1.800 1.00 78.81 95 VAL A O 1
ATOM 779 N N . ARG A 1 96 ? 5.182 -5.086 1.926 1.00 84.62 96 ARG A N 1
ATOM 780 C CA . ARG A 1 96 ? 6.074 -4.846 0.789 1.00 84.62 96 ARG A CA 1
ATOM 781 C C . ARG A 1 96 ? 5.476 -5.417 -0.493 1.00 84.62 96 ARG A C 1
ATOM 783 O O . ARG A 1 96 ? 5.249 -6.622 -0.583 1.00 84.62 96 ARG A O 1
ATOM 790 N N . VAL A 1 97 ? 5.309 -4.561 -1.497 1.00 88.00 97 VAL A N 1
ATOM 791 C CA . VAL A 1 97 ? 4.860 -4.926 -2.846 1.00 88.00 97 VAL A CA 1
ATOM 792 C C . VAL A 1 97 ? 6.039 -4.771 -3.804 1.00 88.00 97 VAL A C 1
ATOM 794 O O . VAL A 1 97 ? 6.648 -3.704 -3.869 1.00 88.00 97 VAL A O 1
ATOM 797 N N . SER A 1 98 ? 6.398 -5.824 -4.543 1.00 90.75 98 SER A N 1
ATOM 798 C CA . SER A 1 98 ? 7.342 -5.677 -5.659 1.00 90.75 98 SER A CA 1
ATOM 799 C C . SER A 1 98 ? 6.618 -5.044 -6.837 1.00 90.75 98 SER A C 1
ATOM 801 O O . SER A 1 98 ? 5.516 -5.470 -7.160 1.00 90.75 98 SER A O 1
ATOM 803 N N . LEU A 1 99 ? 7.234 -4.055 -7.487 1.00 91.75 99 LEU A N 1
ATOM 804 C CA . LEU A 1 99 ? 6.698 -3.433 -8.706 1.00 91.75 99 LEU A CA 1
ATOM 805 C C . LEU A 1 99 ? 7.229 -4.094 -9.986 1.00 91.75 99 LEU A C 1
ATOM 807 O O . LEU A 1 99 ? 6.881 -3.704 -11.099 1.00 91.75 99 LEU A O 1
ATOM 811 N N . ALA A 1 100 ? 8.072 -5.117 -9.847 1.00 91.88 100 ALA A N 1
ATOM 812 C CA . ALA A 1 100 ? 8.723 -5.783 -10.967 1.00 91.88 100 ALA A CA 1
ATOM 813 C C . ALA A 1 100 ? 7.988 -7.051 -11.434 1.00 91.88 100 ALA A C 1
ATOM 815 O O . ALA A 1 100 ? 8.116 -7.420 -12.601 1.00 91.88 100 ALA A O 1
ATOM 816 N N . ASN A 1 101 ? 7.220 -7.707 -10.562 1.00 89.19 101 ASN A N 1
ATOM 817 C CA . ASN A 1 101 ? 6.805 -9.102 -10.737 1.00 89.19 101 ASN A CA 1
ATOM 818 C C . ASN A 1 101 ? 5.336 -9.325 -11.133 1.00 89.19 101 ASN A C 1
ATOM 820 O O . ASN A 1 101 ? 5.016 -10.452 -11.499 1.00 89.19 101 ASN A O 1
ATOM 824 N N . LEU A 1 102 ? 4.469 -8.310 -11.071 1.00 90.88 102 LEU A N 1
ATOM 825 C CA . LEU A 1 102 ? 3.043 -8.442 -11.399 1.00 90.88 102 LEU A CA 1
ATOM 826 C C . LEU A 1 102 ? 2.650 -7.609 -12.628 1.00 90.88 102 LEU A C 1
ATOM 828 O O . LEU A 1 102 ? 3.404 -6.771 -13.132 1.00 90.88 102 LEU A O 1
ATOM 832 N N . THR A 1 103 ? 1.451 -7.860 -13.136 1.00 91.69 103 THR A N 1
ATOM 833 C CA . THR A 1 103 ? 0.798 -7.097 -14.201 1.00 91.69 103 THR A CA 1
ATOM 834 C C . THR A 1 103 ? 0.150 -5.818 -13.662 1.00 91.69 103 THR A C 1
ATOM 836 O O . THR A 1 103 ? -0.131 -5.695 -12.474 1.00 91.69 103 THR A O 1
ATOM 839 N N . HIS A 1 104 ? -0.133 -4.851 -14.542 1.00 91.25 104 HIS A N 1
ATOM 840 C CA . HIS A 1 104 ? -0.841 -3.618 -14.164 1.00 91.25 104 HIS A CA 1
ATOM 841 C C . HIS A 1 104 ? -2.207 -3.890 -13.517 1.00 91.25 104 HIS A C 1
ATOM 843 O O . HIS A 1 104 ? -2.546 -3.252 -12.527 1.00 91.25 104 HIS A O 1
ATOM 849 N N . HIS A 1 105 ? -2.949 -4.873 -14.034 1.00 92.94 105 HIS A N 1
ATOM 850 C CA . HIS A 1 105 ? -4.254 -5.250 -13.496 1.00 92.94 105 HIS A CA 1
ATOM 851 C C . HIS A 1 105 ? -4.167 -5.783 -12.059 1.00 92.94 105 HIS A C 1
ATOM 853 O O . HIS A 1 105 ? -5.026 -5.491 -11.232 1.00 92.94 105 HIS A O 1
ATOM 859 N N . GLU A 1 106 ? -3.109 -6.524 -11.730 1.00 93.50 106 GLU A N 1
ATOM 860 C CA . GLU A 1 106 ? -2.893 -6.997 -10.361 1.00 93.50 106 GLU A CA 1
ATOM 861 C C . GLU A 1 106 ? -2.577 -5.837 -9.407 1.00 93.50 106 GLU A C 1
ATOM 863 O O . GLU A 1 106 ? -3.087 -5.825 -8.292 1.00 93.50 106 GLU A O 1
ATOM 868 N N . TYR A 1 107 ? -1.815 -4.819 -9.829 1.00 95.06 107 TYR A N 1
ATOM 869 C CA . TYR A 1 107 ? -1.602 -3.619 -9.002 1.00 95.06 107 TYR A CA 1
ATOM 870 C C . TYR A 1 107 ? -2.880 -2.803 -8.802 1.00 95.06 107 TYR A C 1
ATOM 872 O O . TYR A 1 107 ? -3.119 -2.310 -7.701 1.00 95.06 107 TYR A O 1
ATOM 880 N N . GLU A 1 108 ? -3.710 -2.693 -9.839 1.00 95.31 108 GLU A N 1
ATOM 881 C CA . GLU A 1 108 ? -5.035 -2.073 -9.756 1.00 95.31 108 GLU A CA 1
ATOM 882 C C . GLU A 1 108 ? -5.914 -2.806 -8.729 1.00 95.31 108 GLU A C 1
ATOM 884 O O . GLU A 1 108 ? -6.497 -2.178 -7.844 1.00 95.31 108 GLU A O 1
ATOM 889 N N . LEU A 1 109 ? -5.950 -4.143 -8.800 1.00 95.00 109 LEU A N 1
ATOM 890 C CA . LEU A 1 109 ? -6.673 -4.994 -7.857 1.00 95.00 109 LEU A CA 1
ATOM 891 C C . LEU A 1 109 ? -6.150 -4.817 -6.425 1.00 95.00 109 LEU A C 1
ATOM 893 O O . LEU A 1 109 ? -6.947 -4.571 -5.525 1.00 95.00 109 LEU A O 1
ATOM 897 N N . ILE A 1 110 ? -4.832 -4.877 -6.208 1.00 93.69 110 ILE A N 1
ATOM 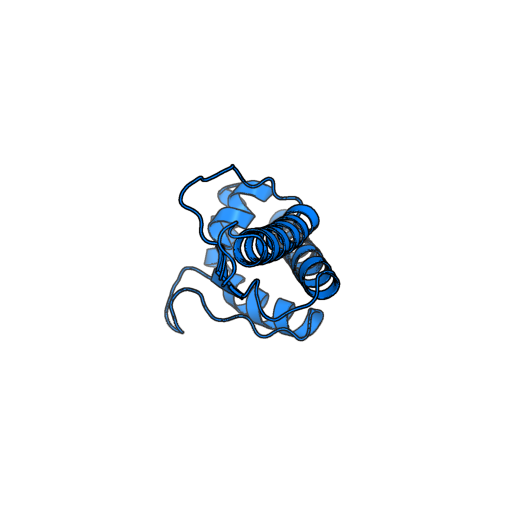898 C CA . ILE A 1 110 ? -4.234 -4.677 -4.877 1.00 93.69 110 ILE A CA 1
ATOM 899 C C . ILE A 1 110 ? -4.619 -3.307 -4.312 1.00 93.69 110 ILE A C 1
ATOM 901 O O . ILE A 1 110 ? -4.979 -3.216 -3.136 1.00 93.69 110 ILE A O 1
ATOM 905 N N . GLY A 1 111 ? -4.559 -2.250 -5.127 1.00 94.75 111 GLY A N 1
ATOM 906 C CA . GLY A 1 111 ? -4.905 -0.903 -4.686 1.00 94.75 111 GLY A CA 1
ATOM 907 C C . GLY A 1 111 ? -6.376 -0.787 -4.287 1.00 94.75 111 GLY A C 1
ATOM 908 O O . GLY A 1 111 ? -6.689 -0.336 -3.183 1.00 94.75 111 GLY A O 1
ATOM 909 N N . ARG A 1 112 ? -7.277 -1.279 -5.141 1.00 96.06 112 ARG A N 1
ATOM 910 C CA . ARG A 1 112 ? -8.723 -1.253 -4.891 1.00 96.06 112 ARG A CA 1
ATOM 911 C C . ARG A 1 112 ? -9.115 -2.070 -3.660 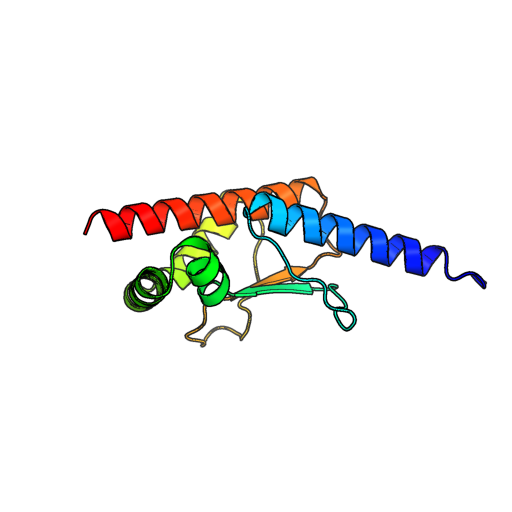1.00 96.06 112 ARG A C 1
ATOM 913 O O . ARG A 1 112 ? -9.871 -1.578 -2.826 1.00 96.06 112 ARG A O 1
ATOM 920 N N . GLU A 1 113 ? -8.591 -3.287 -3.518 1.00 95.31 113 GLU A N 1
ATOM 921 C CA . GLU A 1 113 ? -8.901 -4.138 -2.363 1.00 95.31 113 GLU A CA 1
ATOM 922 C C . GLU A 1 113 ? -8.308 -3.572 -1.070 1.00 95.31 113 GLU A C 1
ATOM 924 O O . GLU A 1 113 ? -8.971 -3.590 -0.036 1.00 95.31 113 GLU A O 1
ATOM 929 N N . THR A 1 114 ? -7.110 -2.978 -1.126 1.00 93.94 114 THR A N 1
ATOM 930 C CA . THR A 1 114 ? -6.540 -2.249 0.018 1.00 93.94 114 THR A CA 1
ATOM 931 C C . THR A 1 114 ? -7.478 -1.137 0.474 1.00 93.94 114 THR A C 1
ATOM 933 O O . THR A 1 114 ? -7.772 -1.037 1.666 1.00 93.94 114 THR A O 1
ATOM 936 N N . ARG A 1 115 ? -7.985 -0.327 -0.464 1.00 95.69 115 ARG A N 1
ATOM 937 C CA . ARG A 1 115 ? -8.930 0.742 -0.146 1.00 95.69 115 ARG A CA 1
ATOM 938 C C . ARG A 1 115 ? -10.212 0.194 0.469 1.00 95.69 115 ARG A C 1
ATOM 940 O O . ARG A 1 115 ? -10.576 0.621 1.559 1.00 95.69 115 ARG A O 1
ATOM 947 N N . ARG A 1 116 ? -10.830 -0.798 -0.176 1.00 96.69 116 ARG A N 1
ATOM 948 C CA . ARG A 1 116 ? -12.077 -1.413 0.291 1.00 96.69 116 ARG A CA 1
ATOM 949 C C . ARG A 1 116 ? -11.954 -1.962 1.711 1.00 96.69 116 ARG A C 1
ATOM 951 O O . ARG A 1 116 ? -12.787 -1.660 2.558 1.00 96.69 116 ARG A O 1
ATOM 958 N N . VAL A 1 117 ? -10.908 -2.742 1.987 1.00 94.50 117 VAL A N 1
ATOM 959 C CA . VAL A 1 117 ? -10.684 -3.337 3.313 1.00 94.50 117 VAL A CA 1
ATOM 960 C C . VAL A 1 117 ? -10.505 -2.248 4.377 1.00 94.50 117 VAL A C 1
ATOM 962 O O . VAL A 1 117 ? -11.050 -2.369 5.473 1.00 94.50 117 VAL A O 1
ATOM 965 N N . LEU A 1 118 ? -9.773 -1.171 4.069 1.00 94.50 118 LEU A N 1
ATOM 966 C CA . LEU A 1 118 ? -9.610 -0.048 4.994 1.00 94.50 118 LEU A CA 1
ATOM 967 C C . LEU A 1 118 ? -10.910 0.744 5.203 1.00 94.50 118 LEU A C 1
ATOM 969 O O . LEU A 1 118 ? -11.197 1.106 6.341 1.00 94.50 118 LEU A O 1
ATOM 973 N N . ASP A 1 119 ? -11.697 0.987 4.148 1.00 97.06 119 ASP A N 1
ATOM 974 C CA . ASP A 1 119 ? -13.003 1.655 4.254 1.00 97.06 119 ASP A CA 1
ATOM 975 C C . ASP A 1 119 ? -13.940 0.847 5.172 1.00 97.06 119 ASP A C 1
ATOM 977 O O . ASP A 1 119 ? -14.611 1.417 6.029 1.00 97.06 119 ASP A O 1
ATOM 981 N N . GLU A 1 120 ? -13.963 -0.483 5.047 1.00 96.69 120 GLU A N 1
ATOM 982 C CA . GLU A 1 120 ? -14.778 -1.360 5.900 1.00 96.69 120 GLU A CA 1
ATOM 983 C C . GLU A 1 120 ? -14.369 -1.295 7.377 1.00 96.69 120 GLU A C 1
ATOM 985 O O . GLU A 1 120 ? -15.232 -1.198 8.250 1.00 96.69 120 GLU A O 1
ATOM 990 N N . TYR A 1 121 ? -13.066 -1.296 7.677 1.00 95.62 121 TYR A N 1
ATOM 991 C CA . TYR A 1 121 ? -12.599 -1.109 9.052 1.00 95.62 121 TYR A CA 1
ATOM 992 C C . TYR A 1 121 ? -12.899 0.290 9.585 1.00 95.62 121 TYR A C 1
ATOM 994 O O . TYR A 1 121 ? -13.177 0.442 10.772 1.00 95.62 121 TYR A O 1
ATOM 1002 N N . PHE A 1 122 ? -12.867 1.311 8.730 1.00 97.25 122 PHE A N 1
ATOM 1003 C CA . PHE A 1 122 ? -13.277 2.651 9.125 1.00 97.25 122 PHE A CA 1
ATOM 1004 C C . PHE A 1 122 ? -14.776 2.709 9.448 1.00 97.25 122 PHE A C 1
ATOM 1006 O O . PHE A 1 122 ? -15.160 3.333 10.433 1.00 97.25 122 PHE A O 1
ATOM 1013 N N . GLN A 1 123 ? -15.632 2.004 8.699 1.00 97.75 123 GLN A N 1
ATOM 1014 C CA . GLN A 1 123 ? -17.051 1.879 9.060 1.00 97.75 123 GLN A CA 1
ATOM 1015 C C . GLN A 1 123 ? -17.244 1.159 10.399 1.00 97.75 123 GLN A C 1
ATOM 1017 O O . GLN A 1 123 ? -18.087 1.571 11.191 1.00 97.75 123 GLN A O 1
ATOM 1022 N N . GLU A 1 124 ? -16.458 0.114 10.677 1.00 96.81 124 GLU A N 1
ATOM 1023 C CA . GLU A 1 124 ? -16.478 -0.563 11.979 1.00 96.81 124 GLU A CA 1
ATOM 1024 C C . GLU A 1 124 ? -16.090 0.391 13.114 1.00 96.81 124 GLU A C 1
ATOM 1026 O O . GLU A 1 124 ? -16.766 0.400 14.136 1.00 96.81 124 GLU A O 1
ATOM 1031 N N . PHE A 1 125 ? -15.058 1.219 12.920 1.00 96.81 125 PHE A N 1
ATOM 1032 C CA . PHE A 1 125 ? -14.650 2.257 13.870 1.00 96.81 125 PHE A CA 1
ATOM 1033 C C . PHE A 1 125 ? -15.763 3.281 14.129 1.00 96.81 125 PHE A C 1
ATOM 1035 O O . PHE A 1 125 ? -16.066 3.574 15.280 1.00 96.81 125 PHE A O 1
ATOM 1042 N N . MET A 1 126 ? -16.409 3.781 13.073 1.00 96.69 126 MET A N 1
ATOM 1043 C CA . MET A 1 126 ? -17.482 4.779 13.181 1.00 96.69 126 MET A CA 1
ATOM 1044 C C . MET A 1 126 ? -18.777 4.234 13.802 1.00 96.69 126 MET A C 1
ATOM 1046 O O . MET A 1 126 ? -19.636 5.017 14.205 1.00 96.69 126 MET A O 1
ATOM 1050 N N . ALA A 1 127 ? -18.948 2.911 13.833 1.00 95.56 127 ALA A N 1
ATOM 1051 C CA . ALA A 1 127 ? -20.111 2.243 14.409 1.00 95.56 127 ALA A CA 1
ATOM 1052 C C . ALA A 1 127 ? -19.956 1.906 15.905 1.00 95.56 127 ALA A C 1
ATOM 1054 O O . ALA A 1 127 ? -20.879 1.321 16.481 1.00 95.56 127 ALA A O 1
ATOM 1055 N N . GLN A 1 128 ? -18.809 2.229 16.512 1.00 81.50 128 GLN A N 1
ATOM 1056 C CA . GLN A 1 128 ? -18.564 2.091 17.955 1.00 81.50 128 GLN A CA 1
ATOM 1057 C C . GLN A 1 128 ? -19.147 3.265 18.739 1.00 81.50 128 GLN A C 1
ATOM 1059 O O . GLN A 1 128 ? -19.637 3.004 19.862 1.00 81.50 128 GLN A O 1
#

Sequence (128 aa):
MDLEDNYKEACKRIIRERFNTLYENMGITVEEDKDRVDYYTLLELDTLGGKLYGDEFVEWFKASNKGKDFLFRLAHETGVILLPGKGFDVVHASVRVSLANLTHHEYELIGRETRRVLDEYFQEFMAQ

pLDDT: mean 86.53, std 11.76, range [43.31, 97.75]

Secondary structure (DSSP, 8-state):
--TT-HHHHHHHHHHHHHHHHHHHHHT-PPPP-TT---SEEEEEHHHHHHHHH-HHHHHHHHHTTHHHHHHHHHHHHH----EETTGGG-SS-EEEEESSSS-HHHHHHHHHHHHHHHHHHHHHHHT-

Foldseek 3Di:
DCPPCPVVVVVQVLLVLLVCLLQVLLVHDDDDDPPDPNQKDKAFVLVSCCRPPRNVLSVVCLVVVVLVVLQVQLCVQLVDRFAQPPPDDDSTNMTIDGSNPDDSVSSNSSSNSSNVSSVVSVVVVVVD

Radius of gyration: 15.95 Å; chains: 1; bounding box: 46×27×46 Å